Protein AF-A0A529KSY5-F1 (afdb_monomer_lite)

pLDDT: mean 97.11, std 1.72, range [88.31, 98.44]

Foldseek 3Di:
DLLVCLVVQLVVLVVVLVVCDPVCPDPPVPSVVSNVVSNVSCPPPHHSVRVVVVVCVVVVD

Structure (mmCIF, N/CA/C/O backbone):
data_AF-A0A529KSY5-F1
#
_entry.id   AF-A0A529KSY5-F1
#
loop_
_atom_site.group_PDB
_atom_site.id
_atom_site.type_symbol
_atom_site.label_atom_id
_atom_site.label_alt_id
_atom_site.label_comp_id
_atom_site.label_asym_id
_atom_site.label_entity_id
_atom_site.label_seq_id
_atom_site.pdbx_PDB_ins_code
_atom_site.Cartn_x
_atom_site.Cartn_y
_atom_site.Cartn_z
_atom_site.occupancy
_atom_site.B_iso_or_equiv
_atom_site.auth_seq_id
_atom_site.auth_comp_id
_atom_site.auth_asym_id
_atom_site.auth_atom_id
_atom_site.pdbx_PDB_model_num
ATOM 1 N N . SER A 1 1 ? 2.736 -7.757 -12.794 1.00 88.31 1 SER A N 1
ATOM 2 C CA . SER A 1 1 ? 1.638 -7.777 -11.801 1.00 88.31 1 SER A CA 1
ATOM 3 C C . SER A 1 1 ? 1.936 -6.941 -10.556 1.00 88.31 1 SER A C 1
ATOM 5 O O . SER A 1 1 ? 1.009 -6.315 -10.061 1.00 88.31 1 SER A O 1
ATOM 7 N N . LYS A 1 2 ? 3.190 -6.882 -10.064 1.00 95.94 2 LYS A N 1
ATOM 8 C CA . LYS A 1 2 ? 3.570 -6.205 -8.805 1.00 95.94 2 LYS A CA 1
ATOM 9 C C . LYS A 1 2 ? 2.967 -4.811 -8.622 1.00 95.94 2 LYS A C 1
ATOM 11 O O . LYS A 1 2 ? 2.283 -4.606 -7.630 1.00 95.94 2 LYS A O 1
ATOM 16 N N . LEU A 1 3 ? 3.179 -3.895 -9.576 1.00 97.69 3 LEU A N 1
ATOM 17 C CA . LEU A 1 3 ? 2.680 -2.513 -9.499 1.00 97.69 3 LEU A CA 1
ATOM 18 C C . LEU A 1 3 ? 1.170 -2.455 -9.233 1.00 97.69 3 LEU A C 1
ATOM 20 O O . LEU A 1 3 ? 0.731 -1.793 -8.299 1.00 97.69 3 LEU A O 1
ATOM 24 N N . PHE A 1 4 ? 0.385 -3.190 -10.023 1.00 98.00 4 PHE A N 1
ATOM 25 C CA . PHE A 1 4 ? -1.069 -3.235 -9.881 1.00 98.00 4 PHE A CA 1
ATOM 26 C C . PHE A 1 4 ? -1.493 -3.766 -8.507 1.00 98.00 4 PHE A C 1
ATOM 28 O O . PHE A 1 4 ? -2.355 -3.173 -7.862 1.00 98.00 4 PHE A O 1
ATOM 35 N N . VAL A 1 5 ? -0.865 -4.849 -8.042 1.00 98.06 5 VAL A N 1
ATOM 36 C CA . VAL A 1 5 ? -1.197 -5.469 -6.752 1.00 98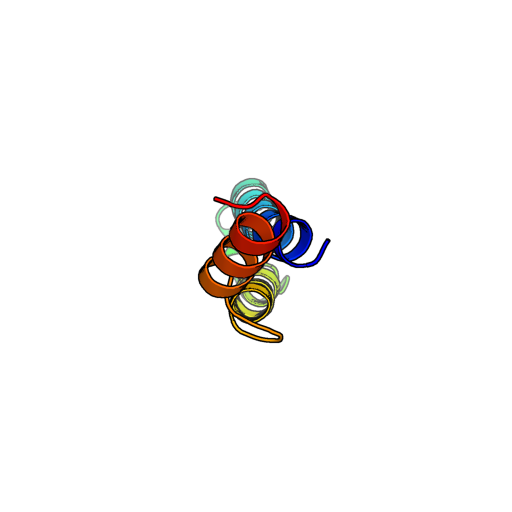.06 5 VAL A CA 1
ATOM 37 C C . VAL A 1 5 ? -0.836 -4.548 -5.586 1.00 98.06 5 VAL A C 1
ATOM 39 O O . VAL A 1 5 ? -1.669 -4.359 -4.710 1.00 98.06 5 VAL A O 1
ATOM 42 N N . SER A 1 6 ? 0.349 -3.926 -5.582 1.00 97.88 6 SER A N 1
ATOM 43 C CA . SER A 1 6 ? 0.765 -3.024 -4.495 1.00 97.88 6 SER A CA 1
ATOM 44 C C . SER A 1 6 ? -0.079 -1.748 -4.422 1.00 97.88 6 SER A C 1
ATOM 46 O O . SER A 1 6 ? -0.408 -1.277 -3.335 1.00 97.88 6 SER A O 1
ATOM 48 N N . GLU A 1 7 ? -0.462 -1.184 -5.572 1.00 98.25 7 GLU A N 1
ATOM 49 C CA . GLU A 1 7 ? -1.361 -0.022 -5.620 1.00 98.25 7 GLU A CA 1
ATOM 50 C C . GLU A 1 7 ? -2.773 -0.384 -5.151 1.00 98.25 7 GLU A C 1
ATOM 52 O O . GLU A 1 7 ? -3.357 0.337 -4.338 1.00 98.25 7 GLU A O 1
ATOM 57 N N . SER A 1 8 ? -3.288 -1.529 -5.606 1.00 98.44 8 SER A N 1
ATOM 58 C CA . SER A 1 8 ? -4.607 -2.024 -5.205 1.00 98.44 8 SER A CA 1
ATOM 59 C C . SER A 1 8 ? -4.655 -2.354 -3.719 1.00 98.44 8 SER A C 1
ATOM 61 O O . SER A 1 8 ? -5.607 -1.968 -3.056 1.00 98.44 8 SER A O 1
ATOM 63 N N . LEU A 1 9 ? -3.617 -2.997 -3.175 1.00 98.25 9 LEU A N 1
ATOM 64 C CA . LEU A 1 9 ? -3.553 -3.368 -1.764 1.00 98.25 9 LEU A CA 1
ATOM 65 C C . LEU A 1 9 ? -3.683 -2.139 -0.859 1.00 98.25 9 LEU A C 1
ATOM 67 O O . LEU A 1 9 ? -4.544 -2.118 0.014 1.00 98.25 9 LEU A O 1
ATOM 71 N N . VAL A 1 10 ? -2.887 -1.092 -1.106 1.00 98.31 10 VAL A N 1
ATOM 72 C CA . VAL A 1 10 ? -2.971 0.147 -0.316 1.00 98.31 10 VAL A CA 1
ATOM 73 C C . VAL A 1 10 ? -4.359 0.770 -0.427 1.00 98.31 10 VAL A C 1
ATOM 75 O O . VAL A 1 10 ? -4.955 1.102 0.597 1.00 98.31 10 VAL A O 1
ATOM 78 N N . ARG A 1 11 ? -4.910 0.870 -1.643 1.00 98.38 11 ARG A N 1
ATOM 79 C CA . ARG A 1 11 ? -6.260 1.409 -1.851 1.00 98.38 11 ARG A CA 1
ATOM 80 C C . ARG A 1 11 ? -7.310 0.616 -1.071 1.00 98.38 11 ARG A C 1
ATOM 82 O O . ARG A 1 11 ? -8.060 1.206 -0.306 1.00 98.38 11 ARG A O 1
ATOM 89 N N . THR A 1 12 ? -7.318 -0.705 -1.210 1.00 98.44 12 THR A N 1
ATOM 90 C CA . THR A 1 12 ? -8.278 -1.574 -0.528 1.00 98.44 12 THR A CA 1
ATOM 91 C C . THR A 1 12 ? -8.156 -1.464 0.987 1.00 98.44 12 THR A C 1
ATOM 93 O O . THR A 1 12 ? -9.173 -1.357 1.660 1.00 98.44 12 THR A O 1
ATOM 96 N N . THR A 1 13 ? -6.944 -1.436 1.548 1.00 98.00 13 THR A N 1
ATOM 97 C CA . THR A 1 13 ? -6.786 -1.291 3.007 1.00 98.00 13 THR A CA 1
ATOM 98 C C . THR A 1 13 ? -7.307 0.051 3.527 1.00 98.00 13 THR A C 1
ATOM 100 O O . THR A 1 13 ? -7.903 0.094 4.600 1.00 98.00 13 THR A O 1
ATOM 103 N N . LEU A 1 14 ? -7.166 1.133 2.753 1.00 98.25 14 LEU A N 1
ATOM 104 C CA . LEU A 1 14 ? -7.750 2.433 3.094 1.00 98.25 14 LEU A CA 1
ATOM 105 C C . LEU A 1 14 ? -9.282 2.419 2.989 1.00 98.25 14 LEU A C 1
ATOM 107 O O . LEU A 1 14 ? -9.955 2.944 3.874 1.00 98.25 14 LEU A O 1
ATOM 111 N N . ASP A 1 15 ? -9.837 1.771 1.961 1.00 98.44 15 ASP A N 1
ATOM 112 C CA . ASP A 1 15 ? -11.288 1.586 1.827 1.00 98.44 15 ASP A CA 1
ATOM 113 C C . ASP A 1 15 ? -11.853 0.798 3.028 1.00 98.44 15 ASP A C 1
ATOM 115 O O . ASP A 1 15 ? -12.915 1.133 3.553 1.00 98.44 15 ASP A O 1
ATOM 119 N N . VAL A 1 16 ? -11.120 -0.206 3.529 1.00 97.81 16 VAL A N 1
ATOM 120 C CA . VAL A 1 16 ? -11.506 -0.968 4.730 1.00 97.81 16 VAL A CA 1
ATOM 121 C C . VAL A 1 16 ? -11.525 -0.083 5.980 1.00 97.81 16 VAL A C 1
ATOM 123 O O . VAL A 1 16 ? -12.486 -0.163 6.743 1.00 97.81 16 VAL A O 1
ATOM 126 N N . VAL A 1 17 ? -10.537 0.800 6.182 1.00 97.94 17 VAL A N 1
ATOM 127 C CA . VAL A 1 17 ? -10.577 1.777 7.292 1.00 97.94 17 VAL A CA 1
ATOM 128 C C . VAL A 1 17 ? -11.860 2.605 7.229 1.00 97.94 17 VAL A C 1
ATOM 130 O O . VAL A 1 17 ? -12.545 2.757 8.239 1.00 97.94 17 VAL A O 1
ATOM 133 N N . GLN A 1 18 ? -12.223 3.088 6.039 1.00 97.69 18 GLN A N 1
ATOM 134 C CA . GLN A 1 18 ? -13.432 3.888 5.853 1.00 97.69 18 GLN A CA 1
ATOM 135 C C . GLN A 1 18 ? -14.712 3.101 6.181 1.00 97.69 18 GLN A C 1
ATOM 137 O O . GLN A 1 18 ? -15.621 3.656 6.796 1.00 97.69 18 GLN A O 1
ATOM 142 N N . VAL A 1 19 ? -14.782 1.817 5.814 1.00 97.56 19 VAL A N 1
ATOM 143 C CA . VAL A 1 19 ? -15.919 0.933 6.136 1.00 97.56 19 VAL A CA 1
ATOM 144 C C . VAL A 1 19 ? -16.060 0.715 7.645 1.00 97.56 19 VAL A C 1
ATOM 146 O O . VAL A 1 19 ? -17.176 0.717 8.160 1.00 97.56 19 VAL A O 1
ATOM 149 N N . PHE A 1 20 ? -14.947 0.560 8.364 1.00 96.75 20 PHE A N 1
ATOM 150 C CA . PHE A 1 20 ? -14.944 0.373 9.820 1.00 96.75 20 PHE A CA 1
ATOM 151 C C . PHE A 1 20 ? -15.118 1.691 10.600 1.00 96.75 20 PHE A C 1
ATOM 153 O O . PHE A 1 20 ? -15.343 1.675 11.813 1.00 96.75 20 PHE A O 1
ATOM 160 N N . GLY A 1 21 ? -15.027 2.844 9.931 1.00 96.00 21 GLY A N 1
ATOM 161 C CA . GLY A 1 21 ? -15.145 4.159 10.554 1.00 96.00 21 GLY A CA 1
ATOM 162 C C . GLY A 1 21 ? -14.094 4.371 11.647 1.00 96.00 21 GLY A C 1
ATOM 163 O O . GLY A 1 21 ? -12.927 4.024 11.482 1.00 96.00 21 GLY A O 1
ATOM 164 N N . GLY A 1 22 ? -14.504 4.917 12.797 1.00 95.75 22 GLY A N 1
ATOM 165 C CA . GLY A 1 22 ? -13.595 5.159 13.926 1.00 95.75 22 GLY A CA 1
ATOM 166 C C . GLY A 1 22 ? -12.891 3.894 14.430 1.00 95.75 22 GLY A C 1
ATOM 167 O O . GLY A 1 22 ? -11.721 3.957 14.799 1.00 95.75 22 GLY A O 1
ATOM 168 N N . TYR A 1 23 ? -13.553 2.733 14.358 1.00 95.81 23 TYR A N 1
ATOM 169 C CA . TYR A 1 23 ? -12.946 1.452 14.732 1.00 95.81 23 TYR A CA 1
ATOM 170 C C . TYR A 1 23 ? -11.813 1.034 13.791 1.00 95.81 23 TYR A C 1
ATOM 172 O O . TYR A 1 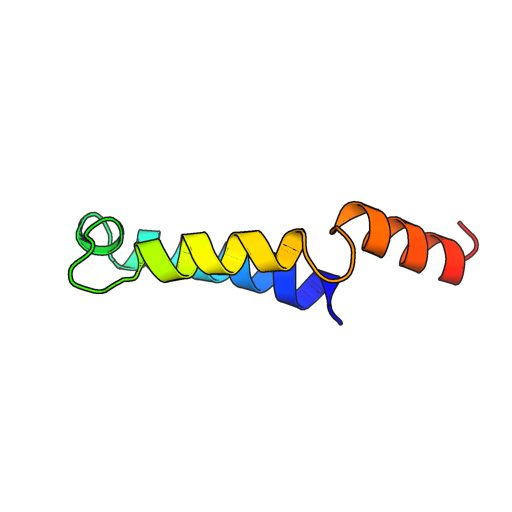23 ? -10.901 0.337 14.223 1.00 95.81 23 TYR A O 1
ATOM 180 N N . GLY A 1 24 ? -11.819 1.499 12.537 1.00 96.12 24 GLY A N 1
ATOM 181 C CA . GLY A 1 24 ? -10.753 1.231 11.568 1.00 96.12 24 GLY A CA 1
ATOM 182 C C . GLY A 1 24 ? -9.412 1.875 11.934 1.00 96.12 24 GLY A C 1
ATOM 183 O O . GLY A 1 24 ? -8.377 1.450 11.428 1.00 96.12 24 GLY A O 1
ATOM 184 N N . PHE A 1 25 ? -9.423 2.869 12.829 1.00 95.88 25 PHE A N 1
ATOM 185 C CA . PHE A 1 25 ? -8.227 3.531 13.362 1.00 95.88 25 PHE A CA 1
ATOM 186 C C . PHE A 1 25 ? -7.765 2.969 14.711 1.00 95.88 25 PHE A C 1
ATOM 188 O O . PHE A 1 25 ? -6.676 3.313 15.171 1.00 95.88 25 PHE A O 1
ATOM 195 N N . LEU A 1 26 ? -8.579 2.138 15.366 1.00 97.31 26 LEU A N 1
ATOM 196 C CA . LEU A 1 26 ? -8.217 1.526 16.639 1.00 97.31 26 LEU A CA 1
ATOM 197 C C . LEU A 1 26 ? -7.356 0.284 16.400 1.00 97.31 26 LEU A C 1
ATOM 199 O O . LEU A 1 26 ? -7.556 -0.470 15.448 1.00 97.31 26 LEU A O 1
ATOM 203 N N . SER A 1 27 ? -6.410 0.043 17.304 1.00 96.19 27 SER A N 1
ATOM 204 C CA . SER A 1 27 ? -5.510 -1.110 17.224 1.00 96.19 27 SER A CA 1
ATOM 205 C C . SER A 1 27 ? -6.193 -2.442 17.544 1.00 96.19 27 SER A C 1
ATOM 207 O O . SER A 1 27 ? -5.654 -3.483 17.193 1.00 96.19 27 SER A O 1
ATOM 209 N N . GLU A 1 28 ? -7.377 -2.428 18.164 1.00 95.12 28 GLU A N 1
ATOM 210 C CA . GLU A 1 28 ? -8.090 -3.629 18.626 1.00 95.12 28 GLU A CA 1
ATOM 211 C C . GLU A 1 28 ? -8.371 -4.641 17.503 1.00 95.12 28 GLU A C 1
ATOM 213 O O . GLU A 1 28 ? -8.178 -5.838 17.692 1.00 95.12 28 GLU A O 1
ATOM 218 N N . PHE A 1 29 ? -8.774 -4.163 16.321 1.00 92.88 29 PHE A N 1
ATOM 219 C CA . PHE A 1 29 ? -9.084 -5.009 15.159 1.00 92.88 29 PHE A CA 1
ATOM 220 C C . PHE A 1 29 ? -7.967 -5.034 14.108 1.00 92.88 29 PHE A C 1
ATOM 222 O O . PHE A 1 29 ? -8.130 -5.629 13.046 1.00 92.88 29 PHE A O 1
ATOM 229 N N . GLU A 1 30 ? -6.844 -4.366 14.385 1.00 95.94 30 GLU A N 1
ATOM 230 C CA . GLU A 1 30 ? -5.628 -4.351 13.558 1.00 95.94 30 GLU A CA 1
ATOM 231 C C . GLU A 1 30 ? -5.824 -3.881 12.099 1.00 95.94 30 GLU A C 1
ATOM 233 O O . GLU A 1 30 ? -4.961 -4.094 11.243 1.00 95.94 30 GLU A O 1
ATOM 238 N N . VAL A 1 31 ? -6.929 -3.186 11.812 1.00 96.94 31 VAL A N 1
ATOM 239 C CA . VAL A 1 31 ? -7.233 -2.618 10.487 1.00 96.94 31 VAL A CA 1
ATOM 240 C C . VAL A 1 31 ? -6.181 -1.578 10.091 1.00 96.94 31 VAL A C 1
ATOM 242 O O . VAL A 1 31 ? -5.662 -1.604 8.976 1.00 96.94 31 VAL A O 1
ATOM 245 N N . GLU A 1 32 ? -5.787 -0.713 11.027 1.00 97.56 32 GLU A N 1
ATOM 246 C CA . GLU A 1 32 ? -4.731 0.280 10.809 1.00 97.56 32 GLU A CA 1
ATOM 247 C C . GLU A 1 32 ? -3.368 -0.370 10.504 1.00 97.56 32 GLU A C 1
ATOM 249 O O . GLU A 1 32 ? -2.620 0.104 9.643 1.00 97.56 32 GLU A O 1
ATOM 254 N N . ARG A 1 33 ? -3.076 -1.523 11.128 1.00 97.88 33 ARG A N 1
ATOM 255 C CA . ARG A 1 33 ? -1.840 -2.278 10.883 1.00 97.88 33 ARG A CA 1
ATOM 256 C C . ARG A 1 33 ? -1.779 -2.775 9.447 1.00 97.88 33 ARG A C 1
ATOM 258 O O . ARG A 1 33 ? -0.738 -2.637 8.812 1.00 97.88 33 ARG A O 1
ATOM 265 N N . ALA A 1 34 ? -2.892 -3.278 8.914 1.00 97.94 34 ALA A N 1
ATOM 266 C CA . ALA A 1 34 ? -2.958 -3.720 7.524 1.00 97.94 34 ALA A CA 1
ATOM 267 C C . ALA A 1 34 ? -2.628 -2.584 6.537 1.00 97.94 34 ALA A C 1
ATOM 269 O O . ALA A 1 34 ? -1.931 -2.818 5.550 1.00 97.94 34 ALA A O 1
ATOM 270 N N . VAL A 1 35 ? -3.058 -1.346 6.820 1.00 98.00 35 VAL A N 1
ATOM 271 C CA . VAL A 1 35 ? -2.684 -0.168 6.014 1.00 98.00 35 VAL A CA 1
ATOM 272 C C . VAL A 1 35 ? -1.181 0.095 6.091 1.00 98.00 35 VAL A C 1
ATOM 274 O O . VAL A 1 35 ? -0.540 0.307 5.059 1.00 98.00 35 VAL A O 1
ATOM 277 N N . ARG A 1 36 ? -0.595 0.063 7.296 1.00 97.75 36 ARG A N 1
ATOM 278 C CA . ARG A 1 36 ? 0.852 0.264 7.478 1.00 97.75 36 ARG A CA 1
ATOM 279 C C . ARG A 1 36 ? 1.672 -0.771 6.711 1.00 97.75 36 ARG A C 1
ATOM 281 O O . ARG A 1 36 ? 2.607 -0.400 6.002 1.00 97.75 36 ARG A O 1
ATOM 288 N N . ASP A 1 37 ? 1.284 -2.038 6.794 1.00 97.94 37 ASP A N 1
ATOM 289 C CA . ASP A 1 37 ? 1.973 -3.131 6.106 1.00 97.94 37 ASP A CA 1
ATOM 290 C C . ASP A 1 37 ? 1.824 -3.011 4.578 1.00 97.94 37 ASP A C 1
ATOM 292 O O . ASP A 1 37 ? 2.786 -3.206 3.826 1.00 97.94 37 ASP A O 1
ATOM 296 N N . ALA A 1 38 ? 0.643 -2.603 4.100 1.00 98.06 38 ALA A N 1
ATOM 297 C CA . ALA A 1 38 ? 0.374 -2.397 2.680 1.00 98.06 38 ALA A CA 1
ATOM 298 C C . ALA A 1 38 ? 1.285 -1.337 2.044 1.00 98.06 38 ALA A C 1
ATOM 300 O O . ALA A 1 38 ? 1.712 -1.512 0.898 1.00 98.06 38 ALA A O 1
ATOM 301 N N . ILE A 1 39 ? 1.625 -0.259 2.761 1.00 97.62 39 ILE A N 1
ATOM 302 C CA . ILE A 1 39 ? 2.488 0.819 2.243 1.00 97.62 39 ILE A CA 1
ATOM 303 C C . ILE A 1 39 ? 3.866 0.281 1.840 1.00 97.62 39 ILE A C 1
ATOM 305 O O . ILE A 1 39 ? 4.383 0.643 0.779 1.00 97.62 39 ILE A O 1
ATOM 309 N N . GLY A 1 40 ? 4.430 -0.643 2.624 1.00 97.62 40 GLY A N 1
ATOM 310 C CA . GLY A 1 40 ? 5.719 -1.270 2.322 1.00 97.62 40 GLY A CA 1
ATOM 311 C C . GLY A 1 40 ? 5.742 -1.958 0.954 1.00 97.62 40 GLY A C 1
ATOM 312 O O . GLY A 1 40 ? 6.752 -1.913 0.247 1.00 97.62 40 GLY A O 1
ATOM 313 N N . SER A 1 41 ? 4.606 -2.510 0.509 1.00 97.25 41 SER A N 1
ATOM 314 C CA . SER A 1 41 ? 4.493 -3.174 -0.798 1.00 97.25 41 SER A CA 1
ATOM 315 C C . SER A 1 41 ? 4.800 -2.248 -1.984 1.00 97.25 41 SER A C 1
ATOM 317 O O . SER A 1 41 ? 5.246 -2.723 -3.031 1.00 97.25 41 SER A O 1
ATOM 319 N N . LYS A 1 42 ? 4.625 -0.925 -1.836 1.00 97.81 42 LYS A N 1
ATOM 320 C CA . LYS A 1 42 ? 4.980 0.061 -2.871 1.00 97.81 42 LYS A CA 1
ATOM 321 C C . LYS A 1 42 ? 6.470 0.376 -2.925 1.00 97.81 42 LYS A C 1
ATOM 323 O O . LYS A 1 42 ? 6.915 0.899 -3.939 1.00 97.81 42 LYS A O 1
ATOM 328 N N . LEU A 1 43 ? 7.234 0.044 -1.887 1.00 97.56 43 LEU A N 1
ATOM 329 C CA . LEU A 1 43 ? 8.658 0.366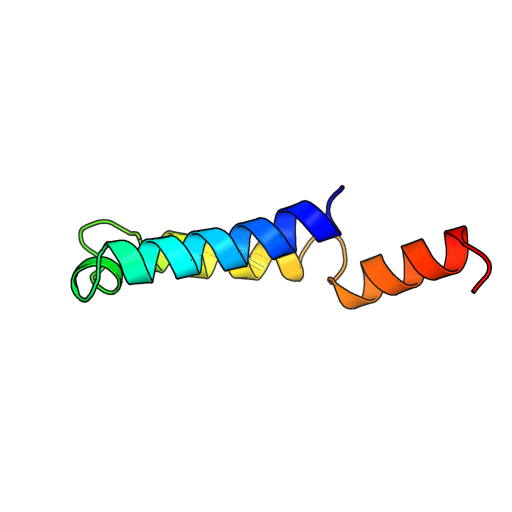 -1.770 1.00 97.56 43 L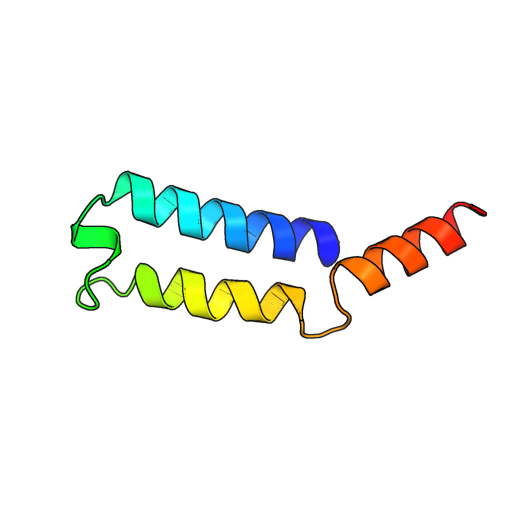EU A CA 1
ATOM 330 C C . LEU A 1 43 ? 9.541 -0.836 -2.103 1.00 97.56 43 LEU A C 1
ATOM 332 O O . LEU A 1 43 ? 10.451 -0.742 -2.928 1.00 97.56 43 LEU A O 1
ATOM 336 N N . TYR A 1 44 ? 9.260 -1.980 -1.481 1.00 95.69 44 TYR A N 1
ATOM 337 C CA . TYR A 1 44 ? 10.055 -3.188 -1.674 1.00 95.69 44 TYR A CA 1
ATOM 338 C C . TYR A 1 44 ? 9.845 -3.783 -3.074 1.00 95.69 44 TYR A C 1
ATOM 340 O O . TYR A 1 44 ? 8.808 -3.587 -3.714 1.00 95.69 44 TYR A O 1
ATOM 348 N N . SER A 1 45 ? 10.834 -4.549 -3.547 1.00 95.56 45 SER A N 1
ATOM 349 C CA . SER A 1 45 ? 10.841 -5.164 -4.889 1.00 95.56 45 SER A CA 1
ATOM 350 C C .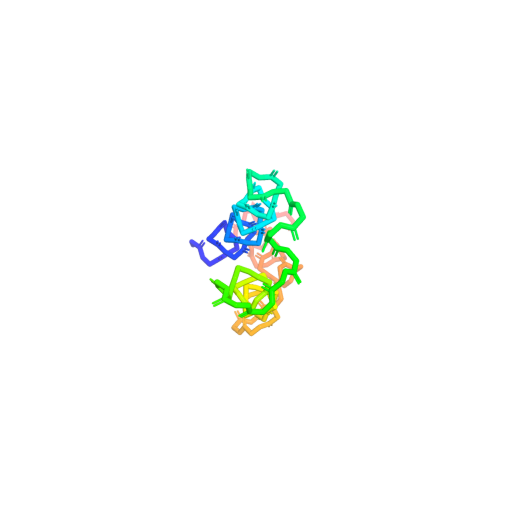 SER A 1 45 ? 10.719 -4.150 -6.041 1.00 95.56 45 SER A C 1
ATOM 352 O O . SER A 1 45 ? 10.099 -4.419 -7.072 1.00 95.56 45 SER A O 1
ATOM 354 N N . GLY A 1 46 ? 11.313 -2.968 -5.852 1.00 96.56 46 GLY A N 1
ATOM 355 C CA . GLY A 1 46 ? 11.264 -1.842 -6.782 1.00 96.56 46 GLY A CA 1
ATOM 356 C C . GLY A 1 46 ? 10.041 -0.960 -6.545 1.00 96.56 46 GLY A C 1
ATOM 357 O O . GLY A 1 46 ? 8.916 -1.457 -6.447 1.00 96.56 46 GLY A O 1
ATOM 358 N N . THR A 1 47 ? 10.262 0.353 -6.468 1.00 98.38 47 THR A N 1
ATOM 359 C CA . THR A 1 47 ? 9.191 1.314 -6.184 1.00 98.38 47 THR A CA 1
ATOM 360 C C . THR A 1 47 ? 8.140 1.346 -7.291 1.00 98.38 47 THR A C 1
ATOM 362 O O . THR A 1 47 ? 8.392 0.896 -8.412 1.00 98.38 47 THR A O 1
ATOM 365 N N . SER A 1 48 ? 6.956 1.892 -7.010 1.00 97.62 48 SER A N 1
ATOM 366 C CA . SER A 1 48 ? 5.913 2.048 -8.031 1.00 97.62 48 SER A CA 1
ATOM 367 C C . SER A 1 48 ? 6.396 2.830 -9.264 1.00 97.62 48 SER A C 1
ATOM 369 O O . SER A 1 48 ? 6.065 2.468 -10.392 1.00 97.62 48 SER A O 1
ATOM 371 N N . GLU A 1 49 ? 7.222 3.858 -9.074 1.00 98.25 49 GLU A N 1
ATOM 372 C CA . GLU A 1 49 ? 7.841 4.653 -10.143 1.00 98.25 49 GLU A CA 1
ATOM 373 C C . GLU A 1 49 ? 8.823 3.817 -10.963 1.00 98.25 49 GLU A C 1
ATOM 375 O O . GLU A 1 49 ? 8.771 3.832 -12.190 1.00 98.25 49 GLU A O 1
ATOM 380 N N . ILE A 1 50 ? 9.673 3.028 -10.300 1.00 98.19 50 ILE A N 1
ATOM 381 C CA . ILE A 1 50 ? 10.610 2.131 -10.984 1.00 98.19 50 ILE A CA 1
ATOM 382 C C . ILE A 1 50 ? 9.852 1.100 -11.820 1.00 98.19 50 ILE A C 1
ATOM 384 O O . ILE A 1 50 ? 10.209 0.857 -12.969 1.00 98.19 50 ILE A O 1
ATOM 388 N N . GLN A 1 51 ? 8.767 0.533 -11.289 1.00 98.25 51 GLN A N 1
ATOM 389 C CA . GLN A 1 51 ? 7.932 -0.400 -12.044 1.00 98.25 51 GLN A CA 1
ATOM 390 C C . GLN A 1 51 ? 7.280 0.271 -13.261 1.00 98.25 51 GLN A C 1
ATOM 392 O O . GLN A 1 51 ? 7.230 -0.338 -14.327 1.00 98.25 51 GLN A O 1
ATOM 397 N N . ARG A 1 52 ? 6.823 1.526 -13.141 1.00 98.00 52 ARG A N 1
ATOM 398 C CA . ARG A 1 52 ? 6.315 2.304 -14.284 1.00 98.00 52 ARG A CA 1
ATOM 399 C C . ARG A 1 52 ? 7.390 2.518 -15.351 1.00 98.00 52 ARG A C 1
ATOM 401 O O . ARG A 1 52 ? 7.104 2.290 -16.520 1.00 98.00 52 ARG A O 1
ATOM 408 N N . ASN A 1 53 ? 8.614 2.868 -14.958 1.00 98.12 53 ASN A N 1
ATOM 409 C CA . ASN A 1 53 ? 9.731 3.045 -15.892 1.00 98.12 53 ASN A CA 1
ATOM 410 C C . ASN A 1 53 ? 10.101 1.737 -16.607 1.00 98.12 53 ASN A C 1
ATOM 412 O O . ASN A 1 53 ? 10.333 1.746 -17.811 1.00 98.12 53 ASN A O 1
ATOM 416 N N . ILE A 1 54 ? 10.113 0.604 -15.895 1.00 97.69 54 ILE A N 1
ATOM 417 C CA . ILE A 1 54 ? 10.354 -0.717 -16.501 1.00 97.69 54 ILE A CA 1
ATOM 418 C C . ILE A 1 54 ? 9.277 -1.033 -17.546 1.00 97.69 54 ILE A C 1
ATOM 420 O O . ILE A 1 54 ? 9.599 -1.456 -18.653 1.00 97.69 54 ILE A O 1
ATOM 424 N N . ILE A 1 55 ? 8.005 -0.794 -17.212 1.00 97.56 55 ILE A N 1
ATOM 425 C CA . ILE A 1 55 ? 6.886 -1.001 -18.139 1.00 97.56 55 ILE A CA 1
ATOM 426 C C . ILE A 1 55 ?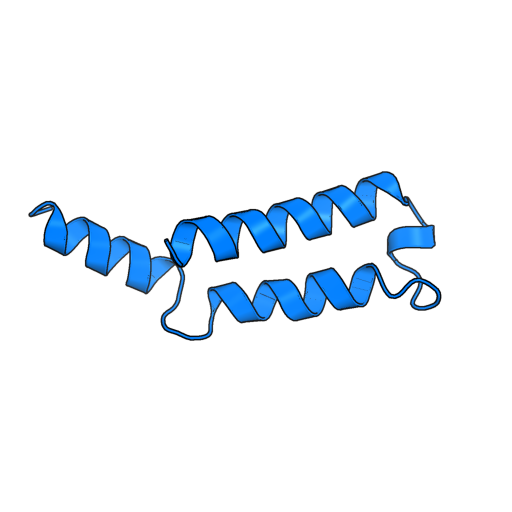 7.010 -0.074 -19.356 1.00 97.56 55 ILE A C 1
ATOM 428 O O . ILE A 1 55 ? 6.823 -0.538 -20.475 1.00 97.56 55 ILE A O 1
ATOM 432 N N . ALA A 1 56 ? 7.359 1.202 -19.162 1.00 98.12 56 ALA A N 1
ATOM 433 C CA . ALA A 1 56 ? 7.591 2.143 -20.259 1.00 98.12 56 ALA A CA 1
ATOM 434 C C . ALA A 1 56 ? 8.716 1.657 -21.188 1.00 98.12 56 ALA A C 1
ATOM 436 O O . ALA A 1 56 ? 8.521 1.591 -22.400 1.00 98.12 56 ALA A O 1
ATOM 437 N N . GLY A 1 57 ? 9.826 1.180 -20.615 1.00 97.94 57 GLY A N 1
ATOM 438 C CA . GLY A 1 57 ? 10.927 0.587 -21.372 1.00 97.94 57 GLY A CA 1
ATOM 439 C C . GLY A 1 57 ? 10.516 -0.648 -22.181 1.00 97.94 57 GLY A C 1
ATOM 440 O O . GLY A 1 57 ? 10.967 -0.815 -23.310 1.00 97.94 57 GLY A O 1
ATOM 441 N N . TRP A 1 58 ? 9.616 -1.492 -21.662 1.00 97.38 58 TRP A N 1
ATOM 442 C CA . TRP A 1 58 ? 9.052 -2.615 -22.428 1.00 97.38 58 TRP A CA 1
ATOM 443 C C . TRP A 1 58 ? 8.119 -2.177 -23.560 1.00 97.38 58 TRP A C 1
ATOM 445 O O . TRP A 1 58 ? 7.986 -2.896 -24.547 1.00 97.38 58 TRP A O 1
ATOM 455 N N . LEU A 1 59 ? 7.477 -1.016 -23.424 1.00 97.31 59 LEU A N 1
ATOM 456 C CA . LEU A 1 59 ? 6.616 -0.424 -24.450 1.00 97.31 59 LEU A CA 1
ATOM 457 C C . LEU A 1 59 ? 7.396 0.400 -25.489 1.00 97.31 59 LEU A C 1
ATOM 459 O O . LEU A 1 59 ? 6.803 0.822 -26.479 1.00 97.31 59 LEU A O 1
ATOM 463 N N . GLY A 1 60 ? 8.700 0.615 -25.287 1.00 96.06 60 GLY A N 1
ATOM 464 C CA . GLY A 1 60 ? 9.537 1.438 -26.164 1.00 96.06 60 GLY A CA 1
ATOM 465 C C . GLY A 1 60 ? 9.259 2.941 -26.057 1.00 96.06 60 GLY A C 1
ATOM 466 O O . GLY A 1 60 ? 9.502 3.662 -27.025 1.00 96.06 60 GLY A O 1
ATOM 467 N N . LEU A 1 61 ? 8.716 3.385 -24.918 1.00 91.44 61 LEU A N 1
ATOM 468 C CA . LEU A 1 61 ? 8.446 4.789 -24.588 1.00 91.44 61 LEU A CA 1
ATOM 469 C C . LEU A 1 61 ? 9.621 5.443 -23.853 1.00 91.44 61 LEU A C 1
ATOM 471 O O . LEU A 1 61 ? 10.335 4.723 -23.117 1.00 91.44 61 LEU A O 1
#

Sequence (61 aa):
SKLFVSESLVRTTLDVVQVFGGYGFLSEFEVERAVRDAIGSKLYSGTSEIQRNIIAGWLGL

Secondary structure (DSSP, 8-state):
-HHHHHHHHHHHHHHHHHHHGGGGGSGGG-HHHHHHHHHHTTTTTS-HHHHHHHHHHHHT-

Radius of gyration: 14.49 Å; chains: 1; bounding box: 27×13×45 Å